Protein AF-A0A7C1WF20-F1 (afdb_monomer_lite)

Radius of gyration: 12.4 Å; chains: 1; bounding box: 25×31×28 Å

Foldseek 3Di:
DPPCPQADDDPDPNHFPWDWDWPDPPPDPVIDTQWTDGSRRTPDHDDDD

Structure (mmCIF, N/CA/C/O backbone):
data_AF-A0A7C1WF20-F1
#
_entry.id   AF-A0A7C1WF20-F1
#
loop_
_atom_site.group_PDB
_atom_site.id
_atom_site.type_symbol
_atom_site.label_atom_id
_atom_site.label_alt_id
_atom_site.label_comp_id
_atom_site.label_asym_id
_atom_site.label_entity_id
_atom_site.label_seq_id
_atom_site.pdbx_PDB_ins_code
_atom_site.Cartn_x
_atom_site.Cartn_y
_atom_site.Cartn_z
_atom_site.occupancy
_atom_site.B_iso_or_equiv
_atom_site.auth_seq_id
_atom_site.auth_comp_id
_atom_site.auth_asym_id
_atom_site.auth_atom_id
_atom_site.pdbx_PDB_model_num
ATOM 1 N N . VAL A 1 1 ? 0.874 12.188 9.744 1.00 73.88 1 VAL A N 1
ATOM 2 C CA . VAL A 1 1 ? 0.486 12.927 8.518 1.00 73.88 1 VAL A CA 1
ATOM 3 C C . VAL A 1 1 ? -1.023 12.880 8.275 1.00 73.88 1 VAL A C 1
ATOM 5 O O . VAL A 1 1 ? -1.580 13.953 8.145 1.00 73.88 1 VAL A O 1
ATOM 8 N N . LEU A 1 2 ? -1.708 11.722 8.298 1.00 94.06 2 LEU A N 1
ATOM 9 C CA . LEU A 1 2 ? -3.181 11.667 8.114 1.00 94.06 2 LEU A CA 1
ATOM 10 C C . LEU A 1 2 ? -3.985 11.043 9.275 1.00 94.06 2 LEU A C 1
ATOM 12 O O . LEU A 1 2 ? -5.206 11.084 9.243 1.00 94.06 2 LEU A O 1
ATOM 16 N N . GLY A 1 3 ? -3.335 10.470 10.296 1.00 95.69 3 GLY A N 1
ATOM 17 C CA . GLY A 1 3 ? -4.036 9.851 11.435 1.00 95.69 3 GLY A CA 1
ATOM 18 C C . GLY A 1 3 ? -4.771 8.544 11.105 1.00 95.69 3 GLY A C 1
ATOM 19 O O . GLY A 1 3 ? -5.648 8.134 11.854 1.00 95.69 3 GLY A O 1
ATOM 20 N N . LEU A 1 4 ? -4.434 7.903 9.979 1.00 96.56 4 LEU A N 1
ATOM 21 C CA . LEU A 1 4 ? -5.087 6.689 9.470 1.00 96.56 4 LEU A CA 1
ATOM 22 C C . LEU A 1 4 ? -4.257 5.415 9.701 1.00 96.56 4 LEU A C 1
ATOM 24 O O . LEU A 1 4 ? -4.457 4.419 9.013 1.00 96.56 4 LEU A O 1
ATOM 28 N N . GLN A 1 5 ? -3.307 5.438 10.636 1.00 95.88 5 GLN A N 1
ATOM 29 C CA . GLN A 1 5 ? -2.382 4.321 10.881 1.00 95.88 5 GLN A CA 1
ATOM 30 C C . GLN A 1 5 ? -3.082 2.998 11.227 1.00 95.88 5 GLN A C 1
ATOM 32 O O . GLN A 1 5 ? -2.556 1.930 10.913 1.00 95.88 5 GLN A O 1
ATOM 37 N N . ASP A 1 6 ? -4.271 3.075 11.827 1.00 95.88 6 ASP A N 1
ATOM 38 C CA . ASP A 1 6 ? -5.073 1.909 12.210 1.00 95.88 6 ASP A CA 1
ATOM 39 C C . ASP A 1 6 ? -5.843 1.312 11.021 1.00 95.88 6 ASP A C 1
ATOM 41 O O . ASP A 1 6 ? -6.414 0.235 11.135 1.00 95.88 6 ASP A O 1
ATOM 45 N N . ARG A 1 7 ? -5.849 2.000 9.871 1.00 96.81 7 ARG A N 1
ATOM 46 C CA . ARG A 1 7 ? -6.585 1.602 8.665 1.00 96.81 7 ARG A CA 1
ATOM 47 C C . ARG A 1 7 ? -5.694 1.297 7.471 1.00 96.81 7 ARG A C 1
ATOM 49 O O . ARG A 1 7 ? -6.016 0.401 6.706 1.00 96.81 7 ARG A O 1
ATOM 56 N N . VAL A 1 8 ? -4.606 2.044 7.275 1.00 96.50 8 VAL A N 1
ATOM 57 C CA . VAL A 1 8 ? -3.772 1.959 6.063 1.00 96.50 8 VAL A CA 1
ATOM 58 C C . VAL A 1 8 ? -2.282 2.106 6.366 1.00 96.50 8 VAL A C 1
ATOM 60 O O . VAL A 1 8 ? -1.882 2.568 7.435 1.00 96.50 8 VAL A O 1
ATOM 63 N N . GLY A 1 9 ? -1.451 1.765 5.378 1.00 94.06 9 GLY A N 1
ATOM 64 C CA . GLY A 1 9 ? -0.007 2.021 5.396 1.00 94.06 9 GLY A CA 1
ATOM 65 C C . GLY A 1 9 ? 0.862 0.830 5.805 1.00 94.06 9 GLY A C 1
ATOM 66 O O . GLY A 1 9 ? 2.082 0.949 5.760 1.00 94.06 9 GLY A O 1
ATOM 67 N N . SER A 1 10 ? 0.268 -0.313 6.156 1.00 96.56 10 SER A N 1
ATOM 68 C CA . SER A 1 10 ? 0.978 -1.587 6.315 1.00 96.56 10 SER A CA 1
ATOM 69 C C . SER A 1 10 ? 0.058 -2.778 6.036 1.00 96.56 10 SER A C 1
ATOM 71 O O . SER A 1 10 ? -1.165 -2.642 6.044 1.00 96.56 10 SER A O 1
ATOM 73 N N . LEU A 1 11 ? 0.660 -3.941 5.773 1.00 96.50 11 LEU A N 1
ATOM 74 C CA . LEU A 1 11 ? -0.049 -5.207 5.583 1.00 96.50 11 LEU A CA 1
ATOM 75 C C . LEU A 1 11 ? -0.164 -5.934 6.926 1.00 96.50 11 LEU A C 1
ATOM 77 O O . LEU A 1 11 ? 0.699 -6.725 7.298 1.00 96.50 11 LEU A O 1
ATOM 81 N N . GLU A 1 12 ? -1.231 -5.637 7.658 1.00 97.81 12 GLU A N 1
ATOM 82 C CA . GLU A 1 12 ? -1.527 -6.198 8.977 1.00 97.81 12 GLU A CA 1
ATOM 83 C C . GLU A 1 12 ? -3.013 -6.564 9.068 1.00 97.81 12 GLU A C 1
ATOM 85 O O . GLU A 1 12 ? -3.865 -5.919 8.455 1.00 97.81 12 GLU A O 1
ATOM 90 N N . ALA A 1 13 ? -3.337 -7.598 9.847 1.00 97.12 13 ALA A N 1
ATOM 91 C CA . ALA A 1 13 ? -4.723 -8.002 10.058 1.00 97.12 13 ALA A CA 1
ATOM 92 C C . ALA A 1 13 ? -5.532 -6.884 10.742 1.00 97.12 13 ALA A C 1
ATOM 94 O O . ALA A 1 13 ? -5.055 -6.246 11.677 1.00 97.12 13 ALA A O 1
ATOM 95 N N . GLY A 1 14 ? -6.773 -6.683 10.289 1.00 96.44 14 GLY A N 1
ATOM 96 C CA . GLY A 1 14 ? -7.680 -5.653 10.810 1.00 96.44 14 GLY A CA 1
ATOM 97 C C . GLY A 1 14 ? -7.593 -4.297 10.103 1.00 96.44 14 GLY A C 1
ATOM 98 O O . GLY A 1 14 ? -8.430 -3.442 10.377 1.00 96.44 14 GLY A O 1
ATOM 99 N N . LYS A 1 15 ? -6.635 -4.111 9.185 1.00 98.00 15 LYS A N 1
ATOM 100 C CA . LYS A 1 15 ? 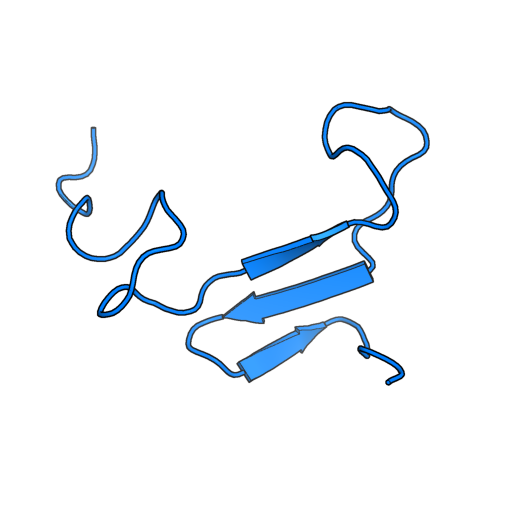-6.539 -2.928 8.316 1.00 98.00 15 LYS A CA 1
ATOM 101 C C . LYS A 1 15 ? -7.335 -3.104 7.024 1.00 98.00 15 LYS A C 1
ATOM 103 O O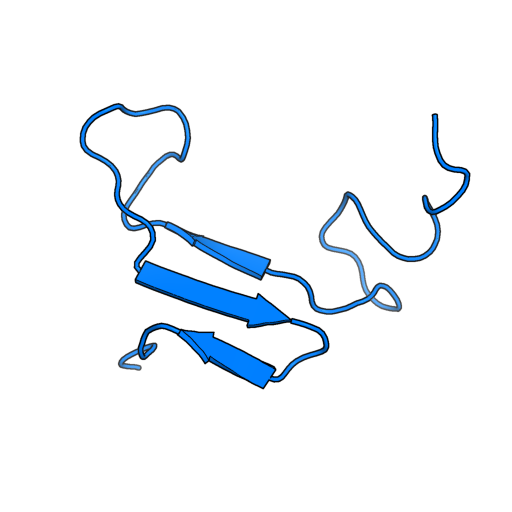 . LYS A 1 15 ? -7.683 -4.224 6.645 1.00 98.00 15 LYS A O 1
ATOM 108 N N . ASP A 1 16 ? -7.589 -1.994 6.337 1.00 98.06 16 ASP A N 1
ATOM 109 C CA . ASP A 1 16 ? -8.295 -1.992 5.059 1.00 98.06 16 ASP A CA 1
ATOM 110 C C . ASP A 1 16 ? -7.454 -2.736 4.009 1.00 98.06 16 ASP A C 1
ATOM 112 O O . ASP A 1 16 ? -6.256 -2.480 3.852 1.00 98.06 16 ASP A O 1
ATOM 116 N N . ALA A 1 17 ? -8.085 -3.637 3.255 1.00 97.25 17 ALA A N 1
ATOM 117 C CA . ALA A 1 17 ? -7.434 -4.435 2.216 1.00 97.25 17 ALA A CA 1
ATOM 118 C C . ALA A 1 17 ? -7.207 -3.623 0.925 1.00 97.25 17 ALA A C 1
ATOM 120 O O . ALA A 1 17 ? -7.756 -3.923 -0.134 1.00 97.25 17 ALA A O 1
ATOM 121 N N . ASN A 1 18 ? -6.390 -2.574 1.036 1.00 97.25 18 ASN A N 1
ATOM 122 C CA . ASN A 1 18 ? -5.966 -1.714 -0.065 1.00 97.25 18 ASN A CA 1
ATOM 123 C C . ASN A 1 18 ? -4.574 -2.144 -0.534 1.00 97.25 18 ASN A C 1
ATOM 125 O O . ASN A 1 18 ? -3.572 -1.855 0.123 1.00 97.25 18 ASN A O 1
ATOM 129 N N . ILE A 1 19 ? -4.512 -2.859 -1.657 1.00 96.38 19 ILE A N 1
ATOM 130 C CA . ILE A 1 19 ? -3.306 -3.5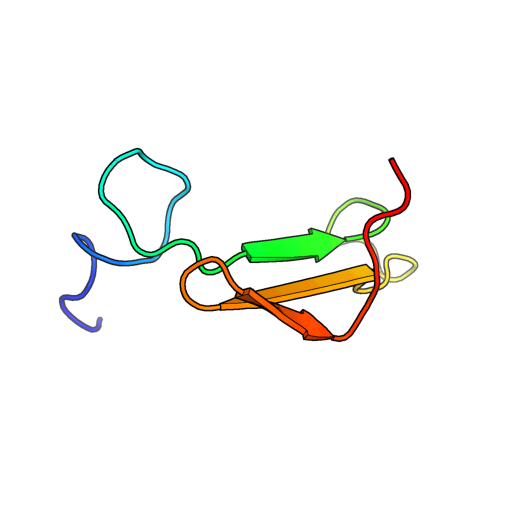57 -2.113 1.00 96.38 19 ILE A CA 1
ATOM 131 C C . ILE A 1 19 ? -3.077 -3.279 -3.599 1.00 96.38 19 ILE A C 1
ATOM 133 O O . ILE A 1 19 ? -3.990 -3.361 -4.418 1.00 96.38 19 ILE A O 1
ATOM 137 N N . VAL A 1 20 ? -1.826 -2.990 -3.956 1.00 96.19 20 VAL A N 1
ATOM 138 C CA . VAL A 1 20 ? -1.375 -2.914 -5.350 1.00 96.19 20 VAL A CA 1
ATOM 139 C C . VAL A 1 20 ? -0.449 -4.092 -5.610 1.00 96.19 20 VAL A C 1
ATOM 141 O O . VAL A 1 20 ? 0.568 -4.240 -4.931 1.00 96.19 20 VAL A O 1
ATOM 144 N N . LEU A 1 21 ? -0.800 -4.926 -6.584 1.00 95.69 21 LEU A N 1
ATOM 145 C CA . LEU A 1 21 ? 0.043 -6.032 -7.020 1.00 95.69 21 LEU A CA 1
ATOM 146 C C . LEU A 1 21 ? 0.969 -5.546 -8.128 1.00 95.69 21 LEU A C 1
ATOM 148 O O . LEU A 1 21 ? 0.518 -4.977 -9.123 1.00 95.69 21 LEU A O 1
ATOM 152 N N . TRP A 1 22 ? 2.259 -5.805 -7.956 1.00 96.31 22 TRP A N 1
ATOM 153 C CA . TRP A 1 22 ? 3.314 -5.452 -8.899 1.00 96.31 22 TRP A CA 1
ATOM 154 C C . TRP A 1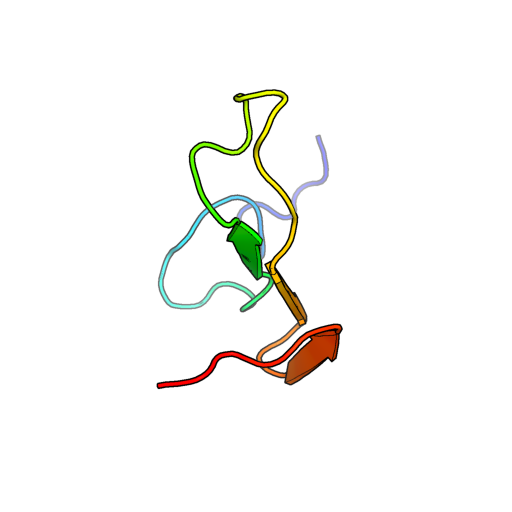 22 ? 3.914 -6.713 -9.510 1.00 96.31 22 TRP A C 1
ATOM 156 O O . TRP A 1 22 ? 4.040 -7.732 -8.839 1.00 96.31 22 TRP A O 1
ATOM 166 N N . SER A 1 23 ? 4.349 -6.624 -10.767 1.00 95.56 23 SER A N 1
ATOM 167 C CA . SER A 1 23 ? 5.044 -7.721 -11.453 1.00 95.56 23 SER A CA 1
ATOM 168 C C . SER A 1 23 ? 6.460 -7.994 -10.924 1.00 95.56 23 SER A C 1
ATOM 170 O O . SER A 1 23 ? 7.110 -8.922 -11.397 1.00 95.56 23 SER A O 1
ATOM 172 N N . GLY A 1 24 ? 6.960 -7.161 -10.009 1.00 96.12 24 GLY A N 1
ATOM 173 C CA . GLY A 1 24 ? 8.324 -7.160 -9.485 1.00 96.12 24 GLY A CA 1
ATOM 174 C C . GLY A 1 24 ? 8.477 -6.133 -8.361 1.00 96.12 24 GLY A C 1
ATOM 175 O O . GLY A 1 24 ? 7.479 -5.706 -7.775 1.00 96.12 24 GLY A O 1
ATOM 176 N N . ASP A 1 25 ? 9.712 -5.720 -8.066 1.00 97.38 25 ASP A N 1
ATOM 177 C CA . ASP A 1 25 ? 9.969 -4.658 -7.086 1.00 97.38 25 ASP A CA 1
ATOM 178 C C . ASP A 1 25 ? 9.307 -3.346 -7.561 1.00 97.38 25 ASP A C 1
ATOM 180 O O . ASP A 1 25 ? 9.577 -2.912 -8.687 1.00 97.38 25 ASP A O 1
ATOM 184 N N . PRO A 1 26 ? 8.450 -2.694 -6.751 1.00 96.31 2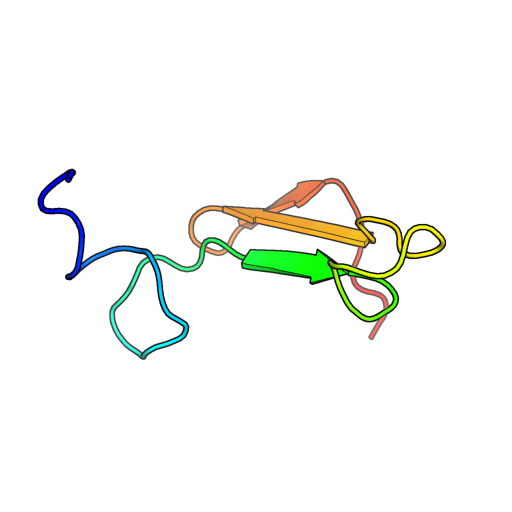6 PRO A N 1
ATOM 185 C CA . PRO A 1 26 ? 7.798 -1.435 -7.121 1.00 96.31 26 PRO A CA 1
ATOM 186 C C . PRO A 1 26 ? 8.758 -0.288 -7.467 1.00 96.31 26 PRO A C 1
ATOM 188 O O . PRO A 1 26 ? 8.350 0.678 -8.108 1.00 96.31 26 PRO A O 1
ATOM 191 N N . LEU A 1 27 ? 10.013 -0.358 -7.017 1.00 97.62 27 LEU A N 1
ATOM 192 C CA . LEU A 1 27 ? 11.043 0.644 -7.283 1.00 97.62 27 LEU A CA 1
ATOM 193 C C . LEU A 1 27 ? 11.868 0.328 -8.538 1.00 97.62 27 LEU A C 1
ATOM 195 O O . LEU A 1 27 ? 12.691 1.149 -8.952 1.00 97.62 27 LEU A O 1
ATOM 199 N N . GLU A 1 28 ? 11.653 -0.828 -9.170 1.00 98.12 28 GLU A N 1
ATOM 200 C CA . GLU A 1 28 ? 12.277 -1.160 -10.445 1.00 98.12 28 GLU A CA 1
ATOM 201 C C . GLU A 1 28 ? 11.505 -0.504 -11.610 1.00 98.12 28 GLU A C 1
ATOM 203 O O . GLU A 1 28 ? 10.302 -0.725 -11.749 1.00 98.12 28 GLU A O 1
ATOM 208 N N . PRO A 1 29 ? 12.161 0.252 -12.514 1.00 97.50 29 PRO A N 1
ATOM 209 C CA . PRO A 1 29 ? 11.470 0.940 -13.612 1.00 97.50 29 PRO A CA 1
ATOM 210 C C . PRO A 1 29 ? 10.750 0.017 -14.606 1.00 97.50 29 PRO A C 1
ATOM 212 O O . PRO A 1 29 ? 9.878 0.465 -15.349 1.00 97.50 29 PRO A O 1
ATOM 215 N N . SER A 1 30 ? 11.161 -1.250 -14.677 1.00 97.56 30 SER A N 1
ATOM 216 C CA . SER A 1 30 ? 10.574 -2.256 -15.565 1.00 97.56 30 SER A CA 1
ATOM 217 C C . SER A 1 30 ? 9.265 -2.835 -15.004 1.00 97.56 30 SER A C 1
ATOM 219 O O . SER A 1 30 ? 8.448 -3.352 -15.776 1.00 97.56 30 SER A O 1
ATOM 221 N N . SER A 1 31 ? 9.047 -2.721 -13.688 1.00 97.62 31 SER A N 1
ATOM 222 C CA . SER A 1 31 ? 7.883 -3.262 -12.994 1.00 97.62 31 SER A CA 1
ATOM 223 C C . SER A 1 31 ? 6.601 -2.553 -13.405 1.00 97.62 31 SER A C 1
ATOM 225 O O . SER A 1 31 ? 6.552 -1.341 -13.619 1.00 97.62 31 SER A O 1
ATOM 227 N N . ARG A 1 32 ? 5.518 -3.326 -13.490 1.00 96.00 32 ARG A N 1
ATOM 228 C CA . ARG A 1 32 ? 4.182 -2.825 -13.815 1.00 96.00 32 ARG A CA 1
ATOM 229 C C . ARG A 1 32 ? 3.189 -3.212 -12.735 1.00 96.00 32 ARG A C 1
ATOM 231 O O . ARG A 1 32 ? 3.315 -4.266 -12.114 1.00 96.00 32 ARG A O 1
ATOM 238 N N . ILE A 1 33 ? 2.168 -2.378 -12.570 1.00 95.88 33 ILE A N 1
ATOM 239 C CA . ILE A 1 33 ? 0.985 -2.724 -11.784 1.00 95.88 33 ILE A CA 1
ATOM 240 C C . ILE A 1 33 ? 0.233 -3.830 -12.531 1.00 95.88 33 ILE A C 1
ATOM 242 O O . ILE A 1 33 ? -0.117 -3.664 -13.699 1.00 95.88 33 ILE A O 1
ATOM 246 N N . GLN A 1 34 ? 0.009 -4.954 -11.857 1.00 96.12 34 GLN A N 1
ATOM 247 C CA . GLN A 1 34 ? -0.752 -6.091 -12.371 1.00 96.12 34 GLN A CA 1
ATOM 248 C C . GLN A 1 34 ? -2.220 -6.006 -11.976 1.00 96.12 34 GLN A C 1
ATOM 250 O O . GLN A 1 34 ? -3.086 -6.255 -12.808 1.00 96.12 34 GLN A O 1
ATOM 255 N N . ALA A 1 35 ? -2.492 -5.641 -10.723 1.00 96.62 35 ALA A N 1
ATOM 256 C CA . ALA A 1 35 ? -3.845 -5.488 -10.218 1.00 96.62 35 ALA A CA 1
ATOM 257 C C . ALA A 1 35 ? -3.911 -4.456 -9.089 1.00 96.62 35 ALA A C 1
ATOM 259 O O . ALA A 1 35 ? -2.922 -4.201 -8.395 1.00 96.62 35 ALA A O 1
ATOM 260 N N . VAL A 1 36 ? -5.096 -3.884 -8.895 1.00 96.94 36 VAL A N 1
ATOM 261 C CA . VAL A 1 36 ? -5.406 -2.975 -7.790 1.00 96.94 36 VAL A CA 1
ATOM 262 C C . VAL A 1 36 ? -6.637 -3.497 -7.070 1.00 96.94 36 VAL A C 1
ATOM 264 O O . VAL A 1 36 ? -7.688 -3.683 -7.684 1.00 96.94 36 VAL A O 1
ATOM 267 N N . MET A 1 37 ? -6.494 -3.704 -5.766 1.00 97.00 37 MET A N 1
ATOM 268 C CA . MET A 1 37 ? -7.571 -4.063 -4.857 1.00 97.00 37 MET A CA 1
ATOM 269 C C . MET A 1 37 ? -7.813 -2.912 -3.8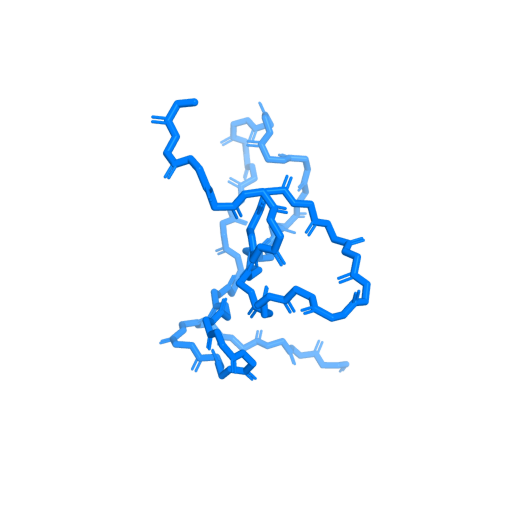85 1.00 97.00 37 MET A C 1
ATOM 271 O O . MET A 1 37 ? -6.857 -2.432 -3.273 1.00 97.00 37 MET A O 1
ATOM 275 N N . LEU A 1 38 ? -9.067 -2.492 -3.726 1.00 96.31 38 LEU A N 1
ATOM 276 C CA . LEU A 1 38 ? -9.485 -1.565 -2.674 1.00 96.31 38 LEU A CA 1
ATOM 277 C C . LEU A 1 38 ? -10.585 -2.216 -1.842 1.00 96.31 38 LEU A C 1
ATOM 279 O O . LEU A 1 38 ? -11.503 -2.811 -2.394 1.00 96.31 38 LEU A O 1
ATOM 283 N N . GLU A 1 39 ? -10.468 -2.121 -0.520 1.00 95.94 39 GLU A N 1
ATOM 284 C CA . GLU A 1 39 ? -11.429 -2.682 0.443 1.00 95.94 39 GLU A CA 1
ATOM 285 C C . GLU A 1 39 ? -11.771 -4.171 0.199 1.00 95.94 39 GLU A C 1
ATOM 287 O O . GLU A 1 39 ? -12.850 -4.641 0.544 1.00 95.94 39 GLU A O 1
ATOM 292 N N . GLY A 1 40 ? -10.829 -4.940 -0.361 1.00 94.94 40 GLY A N 1
ATOM 293 C CA . GLY A 1 40 ? -11.014 -6.364 -0.667 1.00 94.94 40 GLY A CA 1
ATOM 294 C C . GLY A 1 40 ? -11.564 -6.667 -2.066 1.00 94.94 40 GLY A C 1
ATOM 295 O O . GLY A 1 40 ? -11.625 -7.836 -2.445 1.00 94.94 40 GLY A O 1
ATOM 296 N N . GLU A 1 41 ? -11.912 -5.651 -2.858 1.00 95.44 41 GLU A N 1
ATOM 297 C CA . GLU A 1 41 ? -12.437 -5.810 -4.217 1.00 95.44 41 GLU A CA 1
ATOM 298 C C . GLU A 1 41 ? -11.407 -5.413 -5.279 1.00 95.44 41 GLU A C 1
ATOM 300 O O . GLU A 1 41 ? -10.747 -4.376 -5.179 1.00 95.44 41 GLU A O 1
ATOM 305 N N . PHE A 1 42 ? -11.269 -6.227 -6.330 1.00 94.44 42 PHE A N 1
ATOM 306 C CA . PHE A 1 42 ? -10.411 -5.900 -7.469 1.00 94.44 42 PHE A CA 1
ATOM 307 C C . PHE A 1 42 ? -11.087 -4.868 -8.372 1.00 94.44 42 PHE A C 1
ATOM 309 O O . PHE A 1 42 ? -12.127 -5.134 -8.968 1.00 94.44 42 PHE A O 1
ATOM 316 N N . LEU A 1 43 ? -10.459 -3.700 -8.504 1.00 93.62 43 LEU A N 1
ATOM 317 C CA . LEU A 1 43 ? -10.933 -2.619 -9.372 1.00 93.62 43 LEU A CA 1
ATOM 318 C C . LEU A 1 43 ? -10.290 -2.647 -10.758 1.00 93.62 43 LEU A C 1
ATOM 320 O O . LEU A 1 43 ? -10.865 -2.145 -11.722 1.00 93.62 43 LEU A O 1
ATOM 324 N N . ALA A 1 44 ? -9.076 -3.187 -10.855 1.00 90.56 44 ALA A N 1
ATOM 325 C CA . ALA A 1 44 ? -8.337 -3.279 -12.104 1.00 90.56 44 ALA A CA 1
ATOM 326 C C . ALA A 1 44 ? -7.401 -4.486 -12.088 1.00 90.56 44 ALA A C 1
ATOM 328 O O . ALA A 1 44 ? -6.787 -4.775 -11.060 1.00 90.56 44 ALA A O 1
ATOM 329 N N . GLY A 1 45 ? -7.245 -5.115 -13.254 1.00 86.25 45 GLY A N 1
ATOM 330 C CA . GLY A 1 45 ? -6.412 -6.300 -13.430 1.00 86.25 45 GLY A CA 1
ATOM 331 C C . GLY A 1 45 ? -7.059 -7.579 -12.900 1.00 86.25 45 GLY A C 1
ATOM 332 O O . GLY A 1 45 ? -8.039 -7.545 -12.161 1.00 86.25 45 GLY A O 1
ATOM 333 N N . GLU A 1 46 ? -6.494 -8.714 -13.292 1.00 75.69 46 GLU A N 1
ATOM 334 C CA . GLU A 1 46 ? -6.913 -10.038 -12.835 1.00 75.69 46 GLU A CA 1
ATOM 335 C C . GLU A 1 46 ? -5.705 -10.747 -12.227 1.00 75.69 46 GLU A C 1
ATOM 337 O O . GLU A 1 46 ? -4.604 -10.723 -12.785 1.00 75.69 46 GLU A O 1
ATOM 342 N N . VAL A 1 47 ? -5.905 -11.382 -11.073 1.00 72.88 47 VAL A N 1
ATOM 343 C CA . VAL A 1 47 ? -4.904 -12.270 -10.481 1.00 72.88 47 VAL A CA 1
ATOM 344 C C . VAL A 1 47 ? -5.207 -13.669 -10.983 1.00 72.88 47 VAL A C 1
ATOM 346 O O . VAL A 1 47 ? -6.100 -14.341 -10.470 1.00 72.88 47 VAL A O 1
ATOM 349 N N . ASN A 1 48 ? -4.488 -14.086 -12.020 1.00 66.00 48 ASN A N 1
ATOM 350 C CA . ASN A 1 48 ? -4.516 -15.478 -12.450 1.00 66.00 48 ASN A CA 1
ATOM 351 C C . ASN A 1 48 ? -3.854 -16.313 -11.347 1.00 66.00 48 ASN A C 1
ATOM 353 O O . ASN A 1 48 ? -2.682 -16.085 -11.041 1.00 66.00 48 ASN A O 1
ATOM 357 N N . GLN A 1 49 ? -4.625 -17.203 -10.719 1.00 56.47 49 GLN A N 1
ATOM 358 C CA . GLN A 1 49 ? -4.101 -18.192 -9.771 1.00 56.47 49 GLN A CA 1
ATOM 359 C C . GLN A 1 49 ? -3.322 -19.287 -10.496 1.00 56.47 49 GLN A C 1
ATOM 361 O O . GLN A 1 49 ? -3.768 -19.693 -11.595 1.00 56.47 49 GLN A O 1
#

Sequence (49 aa):
VLGLQDRVGSLEAGKDANIVLWSGDPLEPSSRIQAVMLEGEFLAGEVNQ

Secondary structure (DSSP, 8-state):
--S-TTTSSS--TTS---EEEESS-TTSTT--EEEEEETTEEEE-----

pLDDT: mean 93.26, std 8.7, range [56.47, 98.12]